Protein AF-A0A9E5KNQ0-F1 (afdb_monomer)

Radius of gyration: 20.24 Å; Cα contacts (8 Å, |Δi|>4): 91; chains: 1; bounding box: 50×31×49 Å

Secondary structure (DSSP, 8-state):
--HHHHHHHTTT---HHHHHHHHHHTT----HHHHHHHHHHTT---SPPPTT-THHHHHHHHHHHHHIIIIITT---SSHHHHHHHHHHIIIIIITTT--BGGGTSB-HHHHHHHHHTTS--

Nearest PDB structures (foldseek):
  6yns-assembly6_J  TM=2.894E-01  e=9.863E-01  Homo sapiens
  1qx7-assembly4_B  TM=2.835E-01  e=6.517E+00  Rattus norvegicus

Structure (mmCIF, N/CA/C/O backbone):
data_AF-A0A9E5KNQ0-F1
#
_entry.id   AF-A0A9E5KNQ0-F1
#
loop_
_atom_site.group_PDB
_atom_site.id
_atom_site.type_symbol
_atom_site.label_atom_id
_atom_site.label_alt_id
_atom_site.label_comp_id
_atom_site.label_asym_id
_atom_site.label_entity_id
_atom_site.label_seq_id
_atom_site.pdbx_PDB_ins_code
_atom_site.Cartn_x
_atom_site.Cartn_y
_atom_site.Cartn_z
_atom_site.occupancy
_atom_site.B_iso_or_equiv
_atom_site.auth_seq_id
_atom_site.auth_comp_id
_atom_site.auth_asym_id
_atom_site.auth_atom_id
_atom_site.pdbx_PDB_model_num
ATOM 1 N N . MET A 1 1 ? -11.886 16.469 20.918 1.00 58.53 1 MET A N 1
ATOM 2 C CA . MET A 1 1 ? -11.911 15.997 19.515 1.00 58.53 1 MET A CA 1
ATOM 3 C C . MET A 1 1 ? -10.488 15.688 18.998 1.00 58.53 1 MET A C 1
ATOM 5 O O . MET A 1 1 ? -10.035 16.289 18.040 1.00 58.53 1 MET A O 1
ATOM 9 N N . LYS A 1 2 ? -9.735 14.776 19.646 1.00 77.88 2 LYS A N 1
ATOM 10 C CA . LYS A 1 2 ? -8.327 14.465 19.274 1.00 77.88 2 LYS A CA 1
ATOM 11 C C . LYS A 1 2 ? -8.163 13.216 18.390 1.00 77.88 2 LYS A C 1
ATOM 13 O O . LYS A 1 2 ? -7.128 13.042 17.764 1.00 77.88 2 LYS A O 1
ATOM 18 N N . ILE A 1 3 ? -9.145 12.308 18.377 1.00 86.19 3 ILE A N 1
ATOM 19 C CA . ILE A 1 3 ? -8.972 10.978 17.766 1.00 86.19 3 ILE A CA 1
ATOM 20 C C . ILE A 1 3 ? -9.170 10.983 16.244 1.00 86.19 3 ILE A C 1
ATOM 22 O O . ILE A 1 3 ? -8.439 10.297 15.540 1.00 86.19 3 ILE A O 1
ATOM 26 N N . GLU A 1 4 ? -10.112 11.774 15.727 1.00 87.69 4 GLU A N 1
ATOM 27 C CA . GLU A 1 4 ? -10.388 11.884 14.287 1.00 87.69 4 GLU A CA 1
ATOM 28 C C . GLU A 1 4 ? -9.284 12.632 13.538 1.00 87.69 4 GLU A C 1
ATOM 30 O O . GLU A 1 4 ? -8.880 12.220 12.449 1.00 87.69 4 GLU A O 1
ATOM 35 N N . THR A 1 5 ? -8.758 13.697 14.143 1.00 89.31 5 THR A N 1
ATOM 36 C CA . THR A 1 5 ? -7.610 14.460 13.640 1.00 89.31 5 THR A CA 1
ATOM 37 C C . THR A 1 5 ? -6.371 13.581 13.562 1.00 89.31 5 THR A C 1
ATOM 39 O O . THR A 1 5 ? -5.842 13.398 12.469 1.00 89.31 5 THR A O 1
ATOM 42 N N . LEU A 1 6 ? -5.995 12.910 14.657 1.00 89.06 6 LEU A N 1
ATOM 43 C CA . LEU A 1 6 ? -4.880 11.952 14.654 1.00 89.06 6 LEU A CA 1
ATOM 44 C C . LEU A 1 6 ? -5.079 10.819 13.640 1.00 89.06 6 LEU A C 1
ATOM 46 O O . LEU A 1 6 ? -4.131 10.373 12.991 1.00 89.06 6 LEU A O 1
ATOM 50 N N . PHE A 1 7 ? -6.312 10.333 13.480 1.00 90.69 7 PHE A N 1
ATOM 51 C CA . PHE A 1 7 ? -6.595 9.295 12.498 1.00 90.69 7 PHE A CA 1
ATOM 52 C C . PHE A 1 7 ? -6.410 9.815 11.067 1.00 90.69 7 PHE A C 1
ATOM 54 O O . PHE A 1 7 ? -5.821 9.121 10.234 1.00 90.69 7 PHE A O 1
ATOM 61 N N . SER A 1 8 ? -6.843 11.042 10.791 1.00 88.75 8 SER A N 1
ATOM 62 C CA . SER A 1 8 ? -6.677 11.697 9.490 1.00 88.75 8 SER A CA 1
ATOM 63 C C . SER A 1 8 ? -5.205 11.984 9.182 1.00 88.75 8 SER A C 1
ATOM 65 O O . SER A 1 8 ? -4.739 11.648 8.095 1.00 88.75 8 SER A O 1
ATOM 6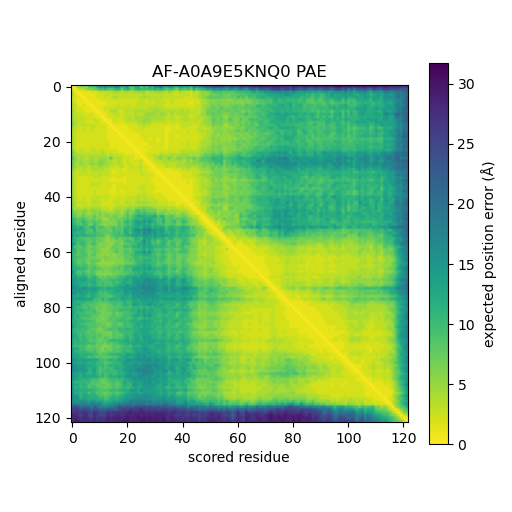7 N N . GLU A 1 9 ? -4.442 12.480 10.158 1.00 89.94 9 GLU A N 1
ATOM 68 C CA . GLU A 1 9 ? -2.985 12.668 10.073 1.00 89.94 9 GLU A CA 1
ATOM 69 C C . GLU A 1 9 ? -2.253 11.345 9.817 1.00 89.94 9 GLU A C 1
ATOM 71 O O . GLU A 1 9 ? -1.323 11.280 9.013 1.00 89.94 9 GLU A O 1
ATOM 76 N N . SER A 1 10 ? -2.735 10.245 10.407 1.00 84.94 10 SER A N 1
ATOM 77 C CA . SER A 1 10 ? -2.230 8.895 10.128 1.00 84.94 10 SER A CA 1
ATOM 78 C C . SER A 1 10 ? -2.598 8.363 8.735 1.00 84.94 10 SER A C 1
ATOM 80 O O . SER A 1 10 ? -2.381 7.182 8.447 1.00 84.94 10 SER A O 1
ATOM 82 N N . ARG A 1 11 ? -3.205 9.188 7.872 1.00 87.25 11 ARG A N 1
ATOM 83 C CA . ARG A 1 11 ? -3.769 8.795 6.571 1.00 87.25 11 ARG A CA 1
ATOM 84 C C . ARG A 1 11 ? -4.768 7.647 6.694 1.00 87.25 11 ARG A C 1
ATOM 86 O O . ARG A 1 11 ? -4.836 6.777 5.833 1.00 87.25 11 ARG A O 1
ATOM 93 N N . ARG A 1 12 ? -5.524 7.626 7.796 1.00 86.88 12 ARG A N 1
ATOM 94 C CA . ARG A 1 12 ? -6.551 6.618 8.094 1.00 86.88 12 ARG A CA 1
ATOM 95 C C . ARG A 1 12 ? -6.005 5.183 8.196 1.00 86.88 12 ARG A C 1
ATOM 97 O O . ARG A 1 12 ? -6.729 4.208 8.000 1.00 86.88 12 ARG A O 1
ATOM 104 N N . THR A 1 13 ? -4.719 5.029 8.516 1.00 84.06 13 THR A N 1
ATOM 105 C CA . THR A 1 13 ? -4.063 3.710 8.583 1.00 84.06 13 THR A CA 1
ATOM 106 C C . THR A 1 13 ? -4.082 3.111 9.986 1.00 84.06 13 THR A C 1
ATOM 108 O O . THR A 1 13 ? -4.111 1.888 10.146 1.00 84.06 13 THR A O 1
ATOM 111 N N . TYR A 1 14 ? -4.028 3.945 11.026 1.00 89.31 14 TYR A N 1
ATOM 112 C CA . TYR A 1 14 ? -3.755 3.471 12.378 1.00 89.31 14 TYR A CA 1
ATOM 113 C C . TYR A 1 14 ? -4.929 2.695 12.979 1.00 89.31 14 TYR A C 1
ATOM 115 O O . TYR A 1 14 ? -6.050 3.180 13.093 1.00 89.31 14 TYR A O 1
ATOM 123 N N . GLY A 1 15 ? -4.638 1.479 13.445 1.00 89.25 15 GLY A N 1
ATOM 124 C CA . GLY A 1 15 ? -5.510 0.743 14.357 1.00 89.25 15 GLY A CA 1
ATOM 125 C C . GLY A 1 15 ? -5.420 1.268 15.794 1.00 89.25 15 GLY A C 1
ATOM 126 O O . GLY A 1 15 ? -4.486 1.985 16.159 1.00 89.25 15 GLY A O 1
ATOM 127 N N . TYR A 1 16 ? -6.346 0.827 16.645 1.00 90.62 16 TYR A N 1
ATOM 128 C CA . TYR A 1 16 ? -6.518 1.321 18.020 1.00 90.62 16 TYR A CA 1
ATOM 129 C C . TYR A 1 16 ? -5.255 1.276 18.901 1.00 90.62 16 TYR A C 1
ATOM 131 O O . TYR A 1 16 ? -5.068 2.149 19.742 1.00 90.62 16 TYR A O 1
ATOM 139 N N . ARG A 1 17 ? -4.339 0.319 18.686 1.00 91.00 17 ARG A N 1
ATOM 140 C CA . ARG A 1 17 ? -3.047 0.261 19.401 1.00 91.00 17 ARG A CA 1
ATOM 141 C C . ARG A 1 17 ? -2.097 1.397 19.008 1.00 91.00 17 ARG A C 1
ATOM 143 O O . ARG A 1 17 ? -1.476 2.001 19.875 1.00 91.00 17 ARG A O 1
ATOM 150 N N . LYS A 1 18 ? -1.983 1.704 17.711 1.00 91.38 18 LYS A N 1
ATOM 151 C CA . LYS A 1 18 ? -1.152 2.823 17.232 1.00 91.38 18 LYS A CA 1
ATOM 152 C C . LYS A 1 18 ? -1.782 4.163 17.601 1.00 91.38 18 LYS A C 1
ATOM 154 O O . LYS A 1 18 ? -1.067 5.053 18.041 1.00 91.38 18 LYS A O 1
ATOM 159 N N . MET A 1 19 ? -3.109 4.259 17.519 1.00 92.69 19 MET A N 1
ATOM 160 C CA . MET A 1 19 ? -3.857 5.428 17.988 1.00 92.69 19 MET A CA 1
ATOM 161 C C . MET A 1 19 ? -3.611 5.708 19.472 1.00 92.69 19 MET A C 1
ATOM 163 O O . MET A 1 19 ? -3.363 6.848 19.838 1.00 92.69 19 MET A O 1
ATOM 167 N N . GLN A 1 20 ? -3.612 4.679 20.324 1.00 94.12 20 GLN A N 1
ATOM 168 C CA . GLN A 1 20 ? -3.322 4.834 21.752 1.00 94.12 20 GLN A CA 1
ATOM 169 C C . GLN A 1 20 ? -1.904 5.365 22.006 1.00 94.12 20 GLN A C 1
AT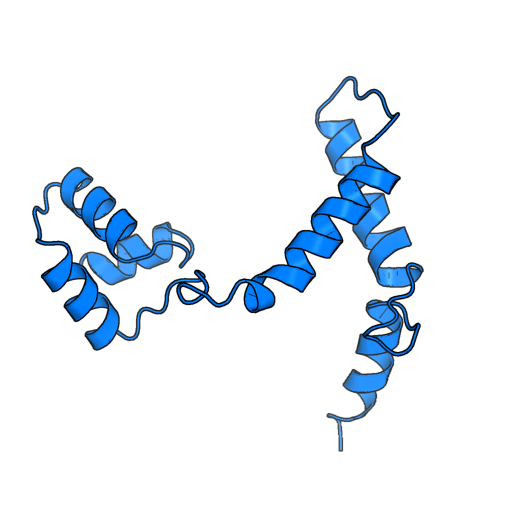OM 171 O O . GLN A 1 20 ? -1.735 6.272 22.814 1.00 94.12 20 GLN A O 1
ATOM 176 N N . ARG A 1 21 ? -0.896 4.865 21.279 1.00 93.62 21 ARG A N 1
ATOM 177 C CA . ARG A 1 21 ? 0.477 5.391 21.367 1.00 93.62 21 ARG A CA 1
ATOM 178 C C . ARG A 1 21 ? 0.581 6.839 20.887 1.00 93.62 21 ARG A C 1
ATOM 180 O O . ARG A 1 21 ? 1.225 7.640 21.551 1.00 93.62 21 ARG A O 1
ATOM 187 N N . ALA A 1 22 ? -0.069 7.178 19.774 1.00 91.62 22 ALA A N 1
ATOM 188 C CA . ALA A 1 22 ? -0.084 8.543 19.247 1.00 91.62 22 ALA A CA 1
ATOM 189 C C . ALA A 1 22 ? -0.779 9.520 20.214 1.00 91.62 22 ALA A C 1
ATOM 191 O O . ALA A 1 22 ? -0.286 10.615 20.465 1.00 91.62 22 ALA A O 1
ATOM 192 N N . LEU A 1 23 ? -1.883 9.089 20.834 1.00 91.62 23 LEU A N 1
ATOM 193 C CA . LEU A 1 23 ? -2.566 9.852 21.877 1.00 91.62 23 LEU A CA 1
ATOM 194 C C . LEU A 1 23 ? -1.660 10.070 23.096 1.00 91.62 23 LEU A C 1
ATOM 196 O O . LEU A 1 23 ? -1.548 11.208 23.549 1.00 91.62 23 LEU A O 1
ATOM 200 N N . ALA A 1 24 ? -0.957 9.034 23.563 1.00 91.94 24 ALA A N 1
ATOM 201 C CA . ALA A 1 24 ? -0.007 9.153 24.669 1.00 91.94 24 ALA A CA 1
ATOM 202 C C . ALA A 1 24 ? 1.136 10.134 24.345 1.00 91.94 24 ALA A C 1
ATOM 204 O O . ALA A 1 24 ? 1.448 10.995 25.159 1.00 91.94 24 ALA A O 1
ATOM 205 N N . GLN A 1 25 ? 1.685 10.089 23.125 1.00 91.12 25 GLN A N 1
ATOM 206 C CA . GLN A 1 25 ? 2.698 11.047 22.655 1.00 91.12 25 GLN A CA 1
ATOM 207 C C . GLN A 1 25 ? 2.180 12.494 22.604 1.00 91.12 25 GLN A C 1
ATOM 209 O O . GLN A 1 25 ? 2.936 13.425 22.849 1.00 91.12 25 GLN A O 1
ATOM 214 N N . SER A 1 26 ? 0.883 12.689 22.348 1.00 87.62 26 SER A N 1
ATOM 215 C CA . SER A 1 26 ? 0.211 13.998 22.407 1.00 87.62 26 SER A CA 1
ATOM 216 C C . SER A 1 26 ? -0.232 14.415 23.826 1.00 87.62 26 SER A C 1
ATOM 218 O O . SER A 1 26 ? -1.090 15.292 23.986 1.00 87.62 26 SER A O 1
ATOM 220 N N . GLY A 1 27 ? 0.281 13.739 24.862 1.00 89.75 27 GLY A N 1
ATOM 221 C CA . GLY A 1 27 ? -0.017 14.010 26.272 1.00 89.75 27 GLY A CA 1
ATOM 222 C C . GLY A 1 27 ? -1.391 13.520 26.735 1.00 89.75 27 GLY A C 1
ATOM 223 O O . GLY A 1 27 ? -1.934 14.028 27.709 1.00 89.75 27 GLY A O 1
ATOM 224 N N . THR A 1 28 ? -2.016 12.588 26.011 1.00 88.69 28 THR A N 1
ATOM 225 C CA . THR A 1 28 ? -3.345 12.050 26.340 1.00 88.69 28 THR A CA 1
ATOM 226 C C . THR A 1 28 ? -3.247 10.561 26.651 1.00 88.69 28 THR A C 1
ATOM 228 O O . THR A 1 28 ? -3.343 9.716 25.759 1.00 88.69 28 THR A O 1
ATOM 231 N N . GLU A 1 29 ? -3.068 10.229 27.927 1.00 91.19 29 GLU A N 1
ATOM 232 C CA . GLU A 1 29 ? -3.032 8.838 28.377 1.00 91.19 29 GLU A CA 1
ATOM 233 C C . GLU A 1 29 ? -4.442 8.250 28.464 1.00 91.19 29 GLU A C 1
ATOM 235 O O . GLU A 1 29 ? -5.279 8.655 29.269 1.00 91.19 29 GLU A O 1
ATOM 240 N N . ILE A 1 30 ? -4.727 7.285 27.590 1.00 91.50 30 ILE A N 1
ATOM 241 C CA . ILE A 1 30 ? -6.016 6.597 27.519 1.00 91.50 30 ILE A CA 1
ATOM 242 C C . ILE A 1 30 ? -5.772 5.099 27.341 1.00 91.50 30 ILE A C 1
ATOM 244 O O . ILE A 1 30 ? -4.879 4.668 26.607 1.00 91.50 30 ILE A O 1
ATOM 248 N N . SER A 1 31 ? -6.602 4.282 27.994 1.00 94.38 31 SER A N 1
ATOM 249 C CA . SER A 1 31 ? -6.537 2.830 27.852 1.00 94.38 31 SER A CA 1
ATOM 250 C C . SER A 1 31 ? -6.858 2.381 26.422 1.00 94.38 31 SER A C 1
ATOM 252 O O . SER A 1 31 ? -7.733 2.921 25.741 1.00 94.38 31 SER A O 1
ATOM 254 N N . VAL A 1 32 ? -6.196 1.314 25.977 1.00 92.50 32 VAL A N 1
ATOM 255 C CA . VAL A 1 32 ? -6.401 0.711 24.648 1.00 92.50 32 VAL A CA 1
ATOM 256 C C . VAL A 1 32 ? -7.879 0.360 24.400 1.00 92.50 32 VAL A C 1
ATOM 258 O O . VAL A 1 32 ? -8.388 0.544 23.291 1.00 92.50 32 VAL A O 1
ATOM 261 N N . TYR A 1 33 ? -8.592 -0.092 25.437 1.00 94.00 33 TYR A N 1
ATOM 262 C CA . TYR A 1 33 ? -10.024 -0.398 25.378 1.00 94.00 33 TYR A CA 1
ATOM 263 C C . TYR A 1 33 ? -10.879 0.838 25.104 1.00 94.00 33 TYR A C 1
ATOM 265 O O . TYR A 1 33 ? -11.787 0.784 24.271 1.00 94.00 33 TYR A O 1
ATOM 273 N N . ARG A 1 34 ? -10.566 1.963 25.757 1.00 93.94 34 ARG A N 1
ATOM 274 C CA . ARG A 1 34 ? -11.285 3.223 25.561 1.00 93.94 34 ARG A CA 1
ATOM 275 C C . ARG A 1 34 ? -11.013 3.807 24.178 1.00 93.94 34 ARG A C 1
ATOM 277 O O . ARG A 1 34 ? -11.965 4.204 23.517 1.00 93.94 34 ARG A O 1
ATOM 284 N N . VAL A 1 35 ? -9.778 3.729 23.675 1.00 93.38 35 VAL A N 1
ATOM 285 C CA . VAL A 1 35 ? -9.461 4.101 22.281 1.00 93.38 35 VAL A CA 1
ATOM 286 C C . VAL A 1 35 ? -10.253 3.249 21.287 1.00 93.38 35 VAL A C 1
ATOM 288 O O . VAL A 1 35 ? -10.872 3.781 20.371 1.00 93.38 35 VAL A O 1
ATOM 291 N N . ARG A 1 36 ? -10.305 1.925 21.485 1.00 92.88 36 ARG A N 1
ATOM 292 C CA . ARG A 1 36 ? -11.081 1.021 20.619 1.00 92.88 36 ARG A CA 1
ATOM 293 C C . ARG A 1 36 ? -12.587 1.307 20.662 1.00 92.88 36 ARG A C 1
ATOM 295 O O . ARG A 1 36 ? -13.265 1.123 19.653 1.00 92.88 36 ARG A O 1
ATOM 302 N N . LYS A 1 37 ? -13.131 1.700 21.817 1.00 93.75 37 LYS A N 1
ATOM 303 C CA . LYS A 1 37 ? -14.534 2.118 21.953 1.00 93.75 37 LYS A CA 1
ATOM 304 C C . LYS A 1 37 ? -14.783 3.423 21.192 1.00 93.75 37 LYS A C 1
ATOM 306 O O . LYS A 1 37 ? -15.638 3.428 20.316 1.00 93.75 37 LYS A O 1
ATOM 311 N N . MET A 1 38 ? -13.951 4.441 21.411 1.00 92.75 38 MET A N 1
ATOM 312 C CA . MET A 1 38 ? -14.048 5.723 20.707 1.00 92.75 38 MET A CA 1
ATOM 313 C C . MET A 1 38 ? -13.946 5.558 19.188 1.00 92.75 38 MET A C 1
ATOM 315 O O . MET A 1 38 ? -14.756 6.119 18.465 1.00 92.75 38 MET A O 1
ATOM 319 N N . MET A 1 39 ? -13.009 4.749 18.682 1.00 92.25 39 MET A N 1
ATOM 320 C CA . MET A 1 39 ? -12.921 4.490 17.239 1.00 92.25 39 MET A CA 1
ATOM 321 C C . MET A 1 39 ? -14.213 3.885 16.680 1.00 92.25 39 MET A C 1
ATOM 323 O O . MET A 1 39 ? -14.653 4.295 15.615 1.00 92.25 39 MET A O 1
ATOM 327 N N . ARG A 1 40 ? -14.847 2.949 17.400 1.00 91.12 40 ARG A N 1
ATOM 328 C CA . ARG A 1 40 ? -16.128 2.363 16.974 1.00 91.12 40 ARG A CA 1
ATOM 329 C C . ARG A 1 40 ? -17.263 3.384 16.988 1.00 91.12 40 ARG A C 1
ATOM 331 O O . ARG A 1 40 ? -18.015 3.443 16.027 1.00 91.12 40 ARG A O 1
ATOM 338 N N . GLU A 1 41 ? -17.360 4.184 18.046 1.00 93.19 41 GLU A N 1
ATOM 339 C CA . GLU A 1 41 ? -18.399 5.214 18.197 1.00 93.19 41 GLU A CA 1
ATOM 340 C C . GLU A 1 41 ? -18.285 6.323 17.143 1.00 93.19 41 GLU A C 1
ATOM 342 O O . GLU A 1 41 ? -19.300 6.832 16.690 1.00 93.19 41 GLU A O 1
ATOM 347 N N . ASN A 1 42 ? -17.064 6.653 16.710 1.00 90.69 42 ASN A N 1
ATOM 348 C CA . ASN A 1 42 ? -16.804 7.674 15.687 1.00 90.69 42 ASN A CA 1
ATOM 349 C C . ASN A 1 42 ? -16.720 7.080 14.261 1.00 90.69 42 ASN A C 1
ATOM 351 O O . ASN A 1 42 ? -16.250 7.743 13.343 1.00 90.69 42 ASN A O 1
ATOM 355 N N . GLY A 1 43 ? -17.093 5.808 14.056 1.00 89.81 43 GLY A N 1
ATOM 356 C CA . GLY A 1 43 ? -17.047 5.171 12.729 1.00 89.81 43 GLY A CA 1
ATOM 357 C C . GLY A 1 43 ? -15.641 5.056 12.117 1.00 89.81 43 GLY A C 1
ATOM 358 O O . GLY A 1 43 ? -15.487 4.923 10.903 1.00 89.81 43 GLY A O 1
ATOM 359 N N . ILE A 1 44 ? -14.593 5.108 12.940 1.00 90.69 44 ILE A N 1
ATOM 360 C CA . ILE A 1 44 ? -13.198 5.031 12.509 1.00 90.69 44 ILE A CA 1
ATOM 361 C C . ILE A 1 44 ? -12.826 3.569 12.244 1.00 90.69 44 ILE A C 1
ATOM 363 O O . ILE A 1 44 ? -12.634 2.771 13.167 1.00 90.69 44 ILE A O 1
ATOM 367 N N . ILE A 1 45 ? -12.664 3.234 10.965 1.00 84.19 45 ILE A N 1
ATOM 368 C CA . ILE A 1 45 ? -12.271 1.902 10.496 1.00 84.19 45 ILE A CA 1
ATOM 369 C C . ILE A 1 45 ? -10.815 1.947 10.033 1.00 84.19 45 ILE A C 1
ATOM 371 O O . ILE A 1 45 ? -10.478 2.659 9.091 1.00 84.19 45 ILE A O 1
ATOM 375 N N . SER A 1 46 ? -9.943 1.179 10.687 1.00 81.69 46 SER A N 1
ATOM 376 C CA . SER A 1 46 ? -8.542 1.059 10.271 1.00 81.69 46 SER A CA 1
ATOM 377 C C . SER A 1 46 ? -8.395 0.204 9.016 1.00 81.69 46 SER A C 1
ATOM 379 O O . SER A 1 46 ? -9.050 -0.828 8.915 1.00 81.69 46 SER A O 1
ATOM 381 N N . SER A 1 47 ? -7.429 0.539 8.158 1.00 77.44 47 SER A N 1
ATOM 382 C CA . SER A 1 47 ? -7.064 -0.215 6.942 1.00 77.44 47 SER A CA 1
ATOM 383 C C . SER A 1 47 ? -6.473 -1.624 7.179 1.00 77.44 47 SER A C 1
ATOM 385 O O . SER A 1 47 ? -5.923 -2.224 6.260 1.00 77.44 47 SER A O 1
ATOM 387 N N . MET A 1 48 ? -6.519 -2.144 8.405 1.00 74.62 48 MET A N 1
ATOM 388 C CA . MET A 1 48 ? -5.944 -3.442 8.756 1.00 74.62 48 MET A CA 1
ATOM 389 C C . MET A 1 48 ? -7.001 -4.537 8.630 1.00 74.62 48 MET A C 1
ATOM 391 O O . MET A 1 48 ? -8.104 -4.388 9.158 1.00 74.62 48 MET A O 1
ATOM 395 N N . SER A 1 49 ? -6.627 -5.652 8.007 1.00 73.06 49 SER A N 1
ATOM 396 C CA . SER A 1 49 ? -7.444 -6.863 7.939 1.00 73.06 49 SER A CA 1
ATOM 397 C C . SER A 1 49 ? -7.770 -7.401 9.330 1.00 73.06 49 SER A C 1
ATOM 399 O O . SER A 1 49 ? -7.034 -7.190 10.306 1.00 73.06 49 SER A O 1
ATOM 401 N N . ARG A 1 50 ? -8.887 -8.124 9.434 1.00 73.50 50 ARG A N 1
ATOM 402 C CA . ARG A 1 50 ? -9.240 -8.812 10.680 1.00 73.50 50 ARG A CA 1
ATOM 403 C C . ARG A 1 50 ? -8.179 -9.879 10.995 1.00 73.50 50 ARG A C 1
ATOM 405 O O . ARG A 1 50 ? -7.658 -10.508 10.073 1.00 73.50 50 ARG A O 1
ATOM 412 N N . PRO A 1 51 ? -7.848 -10.117 12.278 1.00 73.50 51 PRO A N 1
ATOM 413 C CA . PRO A 1 51 ? -6.996 -11.244 12.648 1.00 73.50 51 PRO A CA 1
ATOM 414 C C . PRO A 1 51 ? -7.538 -12.547 12.044 1.00 73.50 51 PRO A C 1
ATOM 416 O O . PRO A 1 51 ? -8.732 -12.815 12.155 1.00 73.50 51 PRO A O 1
ATOM 419 N N . GLY A 1 52 ? -6.675 -13.324 11.386 1.00 75.00 52 GLY A N 1
ATOM 420 C CA . GLY A 1 52 ? -7.067 -14.562 10.699 1.00 75.00 52 GLY A CA 1
ATOM 421 C C . GLY A 1 52 ? -7.635 -14.384 9.284 1.00 75.00 52 GLY A C 1
ATOM 422 O O . GLY A 1 52 ? -8.029 -15.373 8.682 1.00 75.00 52 GLY A O 1
ATOM 423 N N . CYS A 1 53 ? -7.656 -13.164 8.731 1.00 78.56 53 CYS A N 1
ATOM 424 C CA . CYS A 1 53 ? -8.085 -12.886 7.351 1.00 78.56 53 CYS A CA 1
ATOM 425 C C . CYS A 1 53 ? -6.906 -12.394 6.481 1.00 78.56 53 CYS A C 1
ATOM 427 O O . CYS A 1 53 ? -6.871 -11.220 6.112 1.00 78.56 53 CYS A O 1
ATOM 429 N N . PRO A 1 54 ? -5.913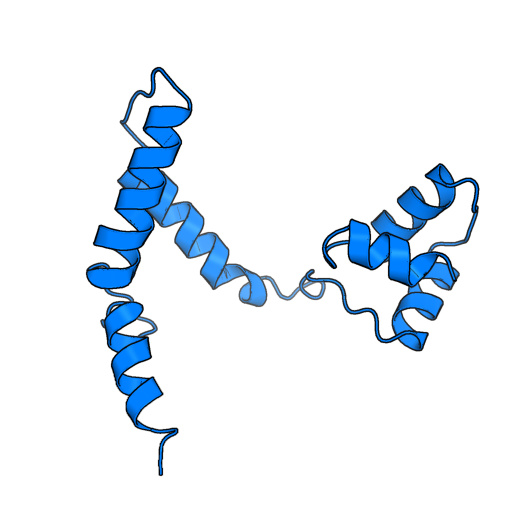 -13.248 6.150 1.00 75.44 54 PRO A N 1
ATOM 430 C CA . PRO A 1 54 ? -4.782 -12.848 5.299 1.00 75.44 54 PRO A CA 1
ATOM 431 C C . PRO A 1 54 ? -5.203 -12.567 3.845 1.00 75.44 54 PRO A C 1
ATOM 433 O O . PRO A 1 54 ? -4.517 -11.844 3.122 1.00 75.44 54 PRO A O 1
ATOM 436 N N . TYR A 1 55 ? -6.351 -13.108 3.429 1.00 77.44 55 TYR A N 1
ATOM 437 C CA . TYR A 1 55 ? -6.864 -13.024 2.062 1.00 77.44 55 TYR A CA 1
ATOM 438 C C . TYR A 1 55 ? -7.134 -11.589 1.594 1.00 77.44 55 TYR A C 1
ATOM 440 O O . TYR A 1 55 ? -6.913 -11.277 0.425 1.00 77.44 55 TYR A O 1
ATOM 448 N N . ASP A 1 56 ? -7.506 -10.696 2.516 1.00 79.94 56 ASP A N 1
ATOM 449 C CA . ASP A 1 56 ? -7.758 -9.278 2.230 1.00 79.94 56 ASP A CA 1
ATOM 450 C C . ASP A 1 56 ? -6.518 -8.573 1.642 1.00 79.94 56 ASP A C 1
ATOM 452 O O . ASP A 1 56 ? -6.644 -7.670 0.817 1.00 79.94 56 ASP A O 1
ATOM 456 N N . ASN A 1 57 ? -5.310 -8.994 2.040 1.00 81.31 57 ASN A N 1
ATOM 457 C CA . ASN A 1 57 ? -4.047 -8.416 1.571 1.00 81.31 57 ASN A CA 1
ATOM 458 C C . ASN A 1 57 ? -3.394 -9.228 0.437 1.00 81.31 57 ASN A C 1
ATOM 460 O O . ASN A 1 57 ? -2.422 -8.776 -0.168 1.00 81.31 57 ASN A O 1
ATOM 464 N N . THR A 1 58 ? -3.921 -10.412 0.106 1.00 84.12 58 THR A N 1
ATOM 465 C CA . THR A 1 58 ? -3.280 -11.353 -0.832 1.00 84.12 58 THR A CA 1
ATOM 466 C C . THR A 1 58 ? -3.057 -10.757 -2.224 1.00 84.12 58 THR A C 1
ATOM 468 O O . THR A 1 58 ? -2.026 -11.018 -2.847 1.00 84.12 58 THR A O 1
ATOM 471 N N . CYS A 1 59 ? -3.971 -9.914 -2.716 1.00 82.31 59 CYS A N 1
ATOM 472 C CA . CYS A 1 59 ? -3.800 -9.243 -4.011 1.00 82.31 59 CYS A CA 1
ATOM 473 C C . CYS A 1 59 ? -2.599 -8.284 -4.007 1.00 82.31 59 CYS A C 1
ATOM 475 O O . CYS A 1 59 ? -1.798 -8.283 -4.944 1.00 82.31 59 CYS A O 1
ATOM 477 N N . ALA A 1 60 ? -2.454 -7.491 -2.942 1.00 85.38 60 ALA A N 1
ATOM 478 C CA . ALA A 1 60 ? -1.338 -6.565 -2.790 1.00 85.38 60 ALA A CA 1
ATOM 479 C C . ALA A 1 60 ? -0.016 -7.319 -2.587 1.00 85.38 60 ALA A C 1
ATOM 481 O O . ALA A 1 60 ? 0.988 -6.981 -3.209 1.00 85.38 60 ALA A O 1
ATOM 482 N N . GLU A 1 61 ? -0.012 -8.379 -1.776 1.00 87.81 61 GLU A N 1
ATOM 483 C CA . GLU A 1 61 ? 1.168 -9.226 -1.568 1.00 87.81 61 GLU A CA 1
ATOM 484 C C . GLU A 1 61 ? 1.642 -9.871 -2.868 1.00 87.81 61 GLU A C 1
ATOM 486 O O . GLU A 1 61 ? 2.828 -9.788 -3.193 1.00 87.81 61 GLU A O 1
ATOM 491 N N . SER A 1 62 ? 0.716 -10.431 -3.650 1.00 88.19 62 SER A N 1
ATOM 492 C CA . SER A 1 62 ? 1.022 -11.015 -4.959 1.00 88.19 62 SER A CA 1
ATOM 493 C C . SER A 1 62 ? 1.659 -9.980 -5.887 1.00 88.19 62 SER A C 1
ATOM 495 O O . SER A 1 62 ? 2.706 -10.244 -6.474 1.00 88.19 62 SER A O 1
ATOM 497 N N . PHE A 1 63 ? 1.099 -8.767 -5.947 1.00 89.00 63 PHE A N 1
ATOM 498 C CA . PHE A 1 63 ? 1.688 -7.660 -6.703 1.00 89.00 63 PHE A CA 1
ATOM 499 C C . PHE A 1 63 ? 3.118 -7.333 -6.247 1.00 89.00 63 PHE A C 1
ATOM 501 O O . PHE A 1 63 ? 4.021 -7.220 -7.080 1.00 89.00 63 PHE A O 1
ATOM 508 N N . PHE A 1 64 ? 3.352 -7.212 -4.936 1.00 90.62 64 PHE A N 1
ATOM 509 C CA . PHE A 1 64 ? 4.675 -6.886 -4.403 1.00 90.62 64 PHE A CA 1
ATOM 510 C C . PHE A 1 64 ? 5.710 -7.984 -4.653 1.00 90.62 64 PHE A C 1
ATOM 512 O O . PHE A 1 64 ? 6.887 -7.678 -4.851 1.00 90.62 64 PHE A O 1
ATOM 519 N N . VAL A 1 65 ? 5.300 -9.251 -4.658 1.00 91.12 65 VAL A N 1
ATOM 520 C CA . VAL A 1 65 ? 6.172 -10.364 -5.048 1.00 91.12 65 VAL A CA 1
ATOM 521 C C . VAL A 1 65 ? 6.533 -10.255 -6.529 1.00 91.12 65 VAL A C 1
ATOM 523 O O . VAL A 1 65 ? 7.717 -10.308 -6.866 1.00 91.12 65 VAL A O 1
ATOM 526 N N . THR A 1 66 ? 5.548 -10.032 -7.402 1.00 90.62 66 THR A N 1
ATOM 527 C CA . THR A 1 66 ? 5.762 -9.918 -8.850 1.00 90.62 66 THR A CA 1
ATOM 528 C C . THR A 1 66 ? 6.679 -8.747 -9.199 1.00 90.62 66 THR A C 1
ATOM 530 O O . THR A 1 66 ? 7.690 -8.952 -9.865 1.00 90.62 66 THR A O 1
ATOM 533 N N . ILE A 1 67 ? 6.416 -7.536 -8.694 1.00 91.69 67 ILE A N 1
ATOM 534 C CA . ILE A 1 67 ? 7.258 -6.366 -9.005 1.00 91.69 67 ILE A CA 1
ATOM 535 C C . ILE A 1 67 ? 8.692 -6.542 -8.498 1.00 91.69 67 ILE A C 1
ATOM 537 O O . ILE A 1 67 ? 9.645 -6.189 -9.191 1.00 91.69 67 ILE A O 1
ATOM 541 N N . LYS A 1 68 ? 8.880 -7.142 -7.315 1.00 91.00 68 LYS A N 1
ATOM 542 C CA . LYS A 1 68 ? 10.224 -7.432 -6.807 1.00 91.00 68 LYS A CA 1
ATOM 543 C C . LYS A 1 68 ? 10.941 -8.431 -7.701 1.00 91.00 68 LYS A C 1
ATOM 545 O O . LYS A 1 68 ? 12.112 -8.226 -7.989 1.00 91.00 68 LYS A O 1
ATOM 550 N N . LYS A 1 69 ? 10.257 -9.482 -8.150 1.00 91.81 69 LYS A N 1
ATOM 551 C CA . LYS A 1 69 ? 10.835 -10.526 -9.000 1.00 91.81 69 LYS A CA 1
ATOM 552 C C . LYS A 1 69 ? 11.173 -10.028 -10.407 1.00 91.81 69 LYS A C 1
ATOM 554 O O . LYS A 1 69 ? 12.218 -10.392 -10.931 1.00 91.81 69 LYS A O 1
ATOM 559 N N . GLU A 1 70 ? 10.296 -9.237 -11.014 1.00 88.62 70 GLU A N 1
ATOM 560 C CA . GLU A 1 70 ? 10.393 -8.878 -12.435 1.00 88.62 70 GLU A CA 1
ATOM 561 C C . GLU A 1 70 ? 11.089 -7.536 -12.677 1.00 88.62 70 GLU A C 1
ATOM 563 O O . GLU A 1 70 ? 11.806 -7.389 -13.665 1.00 88.62 70 GLU A O 1
ATOM 568 N N . CYS A 1 71 ? 10.908 -6.560 -11.782 1.00 86.44 71 CYS A N 1
ATOM 569 C CA . CYS A 1 71 ? 11.490 -5.227 -11.933 1.00 86.44 71 CYS A CA 1
ATOM 570 C C . CYS A 1 71 ? 12.788 -5.060 -11.137 1.00 86.44 71 CYS A C 1
ATOM 572 O O . CYS A 1 71 ? 13.721 -4.440 -11.630 1.00 86.44 71 CYS A O 1
ATOM 574 N N . ILE A 1 72 ? 12.856 -5.583 -9.908 1.00 88.00 72 ILE A N 1
ATOM 575 C CA . ILE A 1 72 ? 13.948 -5.256 -8.972 1.00 88.00 72 ILE A CA 1
ATOM 576 C C . ILE A 1 72 ? 15.031 -6.340 -8.959 1.00 88.00 72 ILE A C 1
ATOM 578 O O . ILE A 1 72 ? 16.226 -6.043 -8.950 1.00 88.00 72 ILE A O 1
ATOM 582 N N . TYR A 1 73 ? 14.635 -7.611 -8.938 1.00 88.12 73 TYR A N 1
ATOM 583 C CA . TYR A 1 73 ? 15.563 -8.726 -8.820 1.00 88.12 73 TYR A CA 1
ATOM 584 C C . TYR A 1 73 ? 16.487 -8.780 -10.044 1.00 88.12 73 TYR A C 1
ATOM 586 O O . TYR A 1 73 ? 16.039 -8.673 -11.182 1.00 88.12 73 TYR A O 1
ATOM 594 N N . ARG A 1 74 ? 17.794 -8.952 -9.799 1.00 84.12 74 ARG A N 1
ATOM 595 C CA . ARG A 1 74 ? 18.880 -8.942 -10.805 1.00 84.12 74 ARG A CA 1
ATOM 596 C C . ARG A 1 74 ? 19.160 -7.596 -11.488 1.00 84.12 74 ARG A C 1
ATOM 598 O O . ARG A 1 74 ? 20.015 -7.560 -12.370 1.00 84.12 74 ARG A O 1
ATOM 605 N N . ARG A 1 75 ? 18.541 -6.493 -11.056 1.00 87.06 75 ARG A N 1
ATOM 606 C CA . ARG A 1 75 ? 18.975 -5.138 -11.434 1.00 87.06 75 ARG A CA 1
ATOM 607 C C . ARG A 1 75 ? 19.849 -4.530 -10.343 1.00 87.06 75 ARG A C 1
ATOM 609 O O . ARG A 1 75 ? 19.634 -4.761 -9.155 1.00 87.06 75 ARG A O 1
ATOM 616 N N . ARG A 1 76 ? 20.856 -3.759 -10.753 1.00 90.56 76 ARG A N 1
ATOM 617 C CA . ARG A 1 76 ? 21.636 -2.901 -9.856 1.00 90.56 76 ARG A CA 1
ATOM 618 C C . ARG A 1 76 ? 21.195 -1.467 -10.089 1.00 90.56 76 ARG A C 1
ATOM 620 O O . ARG A 1 76 ? 21.209 -1.012 -11.226 1.00 90.56 76 ARG A O 1
ATOM 627 N N . TYR A 1 77 ? 20.814 -0.803 -9.010 1.00 92.44 77 TYR A N 1
ATOM 628 C CA . TYR A 1 77 ? 20.429 0.600 -9.007 1.00 92.44 77 TYR A CA 1
ATOM 629 C C . TYR A 1 77 ? 21.532 1.408 -8.345 1.00 92.44 77 TYR A C 1
ATOM 631 O O . TYR A 1 77 ? 22.034 1.008 -7.292 1.00 92.44 77 TYR A O 1
ATOM 639 N N . VAL A 1 78 ? 21.905 2.522 -8.963 1.00 93.25 78 VAL A N 1
ATOM 640 C CA . VAL A 1 78 ? 22.893 3.453 -8.414 1.00 93.25 78 VAL A CA 1
ATOM 641 C C . VAL A 1 78 ? 22.181 4.552 -7.632 1.00 93.25 78 VAL A C 1
ATOM 643 O O . VAL A 1 78 ? 22.659 4.963 -6.576 1.00 93.25 78 VAL A O 1
ATOM 646 N N . THR A 1 79 ? 21.011 4.991 -8.108 1.00 95.94 79 THR A N 1
ATOM 647 C CA . THR A 1 79 ? 20.257 6.094 -7.500 1.00 95.94 79 THR A CA 1
ATOM 648 C C . THR A 1 79 ? 18.798 5.743 -7.222 1.00 95.94 79 THR A C 1
ATOM 650 O O . THR A 1 79 ? 18.216 4.814 -7.788 1.00 95.94 79 THR A O 1
ATOM 653 N N . MET A 1 80 ? 18.173 6.516 -6.331 1.00 93.31 80 MET A N 1
ATOM 654 C CA . MET A 1 80 ? 16.749 6.362 -6.031 1.00 93.31 80 MET A CA 1
ATOM 655 C C . MET A 1 80 ? 15.872 6.844 -7.198 1.00 93.31 80 MET A C 1
ATOM 657 O O . MET A 1 80 ? 14.759 6.350 -7.383 1.00 93.31 80 MET A O 1
ATOM 661 N 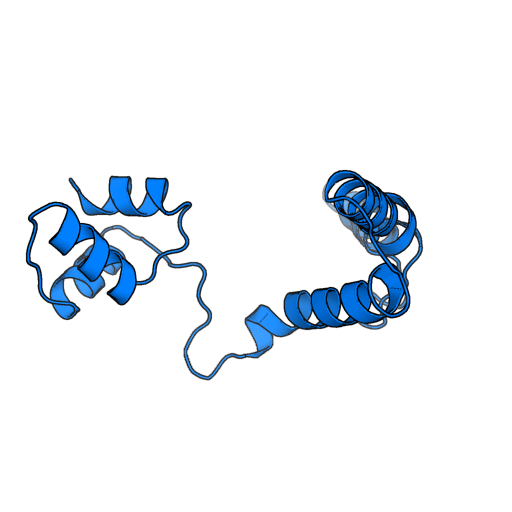N . GLU A 1 81 ? 16.346 7.799 -8.001 1.00 95.50 81 GLU A N 1
ATOM 662 C CA . GLU A 1 81 ? 15.653 8.267 -9.203 1.00 95.50 81 GLU A CA 1
ATOM 663 C C . GLU A 1 81 ? 15.493 7.148 -10.239 1.00 95.50 81 GLU A C 1
ATOM 665 O O . GLU A 1 81 ? 14.419 7.020 -10.833 1.00 95.50 81 GLU A O 1
ATOM 670 N N . GLU A 1 82 ? 16.518 6.310 -10.423 1.00 93.38 82 GLU A N 1
ATOM 671 C CA . GLU A 1 82 ? 16.459 5.145 -11.316 1.00 93.38 82 GLU A CA 1
ATOM 672 C C . GLU A 1 82 ? 15.389 4.152 -10.862 1.00 93.38 82 GLU A C 1
ATOM 674 O O . GLU A 1 82 ? 14.542 3.752 -11.661 1.00 93.38 82 GLU A O 1
ATOM 679 N N . VAL A 1 83 ? 15.363 3.825 -9.564 1.00 92.12 83 VAL A N 1
ATOM 680 C CA . VAL A 1 83 ? 14.342 2.942 -8.979 1.00 92.12 83 VAL A CA 1
ATOM 681 C C . VAL A 1 83 ? 12.945 3.505 -9.225 1.00 92.12 83 VAL A C 1
ATOM 683 O O . VAL A 1 83 ? 12.061 2.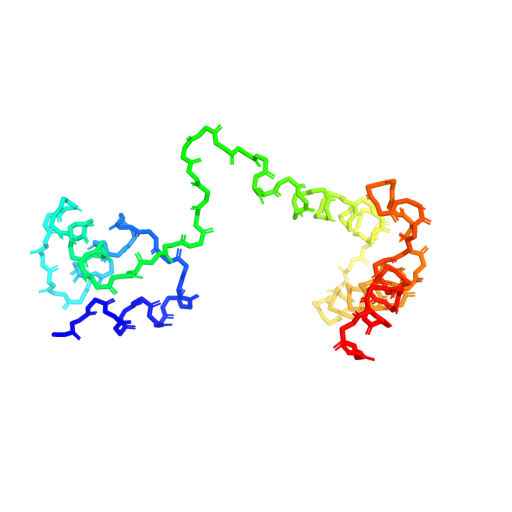788 -9.689 1.00 92.12 83 VAL A O 1
ATOM 686 N N . ARG A 1 84 ? 12.732 4.799 -8.950 1.00 93.25 84 ARG A N 1
ATOM 687 C CA . ARG A 1 84 ? 11.427 5.448 -9.147 1.00 93.25 84 ARG A CA 1
ATOM 688 C C . ARG A 1 84 ? 10.977 5.394 -10.603 1.00 93.25 84 ARG A C 1
ATOM 690 O O . ARG A 1 84 ? 9.814 5.082 -10.859 1.00 93.25 84 ARG A O 1
ATOM 697 N N . ARG A 1 85 ? 11.879 5.674 -11.547 1.00 93.31 85 ARG A N 1
ATOM 698 C CA . ARG A 1 85 ? 11.589 5.639 -12.988 1.00 93.31 85 ARG A CA 1
ATOM 699 C C . ARG A 1 85 ? 11.220 4.234 -13.454 1.00 93.31 85 ARG A C 1
ATOM 701 O O . ARG A 1 85 ? 10.221 4.074 -14.159 1.00 93.31 85 ARG A O 1
ATOM 708 N N . ASP A 1 86 ? 12.000 3.236 -13.056 1.00 92.25 86 ASP A N 1
ATOM 709 C CA . ASP A 1 86 ? 11.766 1.840 -13.419 1.00 92.25 86 ASP A CA 1
ATOM 710 C C . ASP A 1 86 ? 10.457 1.324 -12.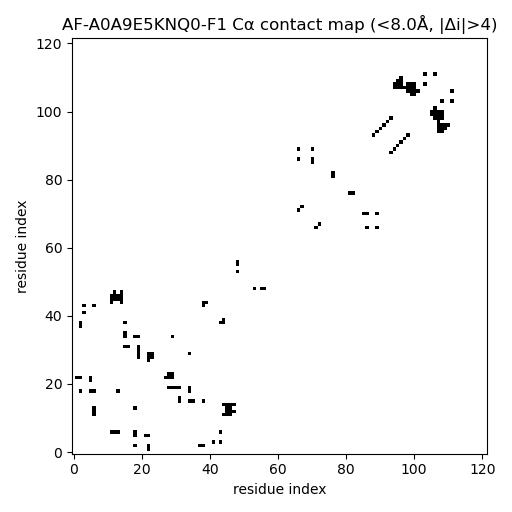826 1.00 92.25 86 ASP A C 1
ATOM 712 O O . ASP A 1 86 ? 9.642 0.758 -13.549 1.00 92.25 86 ASP A O 1
ATOM 716 N N . MET A 1 87 ? 10.210 1.583 -11.538 1.00 92.12 87 MET A N 1
ATOM 717 C CA . MET A 1 87 ? 8.963 1.193 -10.878 1.00 92.12 87 MET A CA 1
ATOM 718 C C . MET A 1 87 ? 7.749 1.838 -11.545 1.00 92.12 87 MET A C 1
ATOM 720 O O . MET A 1 87 ? 6.763 1.149 -11.803 1.00 92.12 87 MET A O 1
ATOM 724 N N . PHE A 1 88 ? 7.815 3.136 -11.855 1.00 93.44 88 PHE A N 1
ATOM 725 C CA . PHE A 1 88 ? 6.733 3.828 -12.553 1.00 93.44 88 PHE A CA 1
ATOM 726 C C . PHE A 1 88 ? 6.482 3.219 -13.935 1.00 93.44 88 PHE A C 1
ATOM 728 O O . PHE A 1 88 ? 5.351 2.867 -14.266 1.00 93.44 88 PHE A O 1
ATOM 735 N N . SER A 1 89 ? 7.545 3.026 -14.718 1.00 92.69 89 SER A N 1
ATOM 736 C CA . SER A 1 89 ? 7.459 2.436 -16.057 1.00 92.69 89 SER A CA 1
ATOM 737 C C . SER A 1 89 ? 6.891 1.019 -16.007 1.00 92.69 89 SER A C 1
ATOM 739 O O . SER A 1 89 ? 6.027 0.666 -16.809 1.00 92.69 89 SER A O 1
ATOM 741 N N . TYR A 1 90 ? 7.327 0.217 -15.036 1.00 93.25 90 TYR A N 1
ATOM 742 C CA . TYR A 1 90 ? 6.821 -1.129 -14.822 1.00 93.25 90 TYR A CA 1
ATOM 743 C C . TYR A 1 90 ? 5.327 -1.115 -14.494 1.00 93.25 90 TYR A C 1
ATOM 745 O O . TYR A 1 90 ? 4.561 -1.823 -15.141 1.00 93.25 90 TYR A O 1
ATOM 753 N N . VAL A 1 91 ? 4.886 -0.294 -13.537 1.00 93.25 91 VAL A N 1
ATOM 754 C CA . VAL A 1 91 ? 3.474 -0.243 -13.129 1.00 93.25 91 VAL A CA 1
ATOM 755 C C . VAL A 1 91 ? 2.582 0.253 -14.270 1.00 93.25 91 VAL A C 1
ATOM 757 O O . VAL A 1 91 ? 1.601 -0.409 -14.612 1.00 93.25 91 VAL A O 1
ATOM 760 N N . GLU A 1 92 ? 2.933 1.374 -14.901 1.00 91.62 92 GLU A N 1
ATOM 761 C CA . GLU A 1 92 ? 2.070 2.041 -15.881 1.00 91.62 92 GLU A CA 1
ATOM 762 C C . GLU A 1 92 ? 2.099 1.402 -17.270 1.00 91.62 92 GLU A C 1
ATOM 764 O O . GLU A 1 92 ? 1.059 1.268 -17.922 1.00 91.62 92 GLU A O 1
ATOM 769 N N . LEU A 1 93 ? 3.278 1.006 -17.755 1.00 90.19 93 LEU A N 1
ATOM 770 C CA . LEU A 1 93 ? 3.444 0.550 -19.138 1.00 90.19 93 LEU A CA 1
ATOM 771 C C . LEU A 1 93 ? 3.369 -0.968 -19.27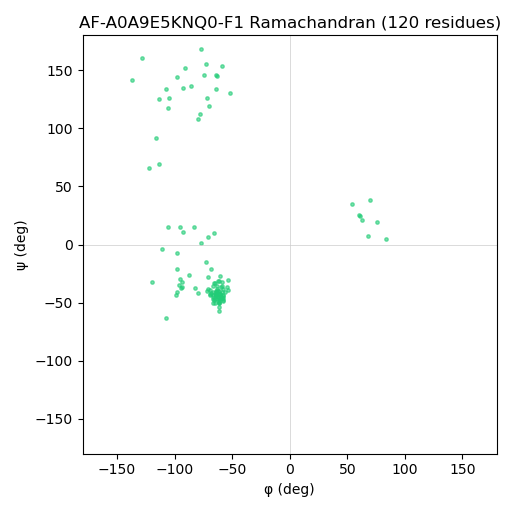5 1.00 90.19 93 LEU A C 1
ATOM 773 O O . LEU A 1 93 ? 2.958 -1.460 -20.330 1.00 90.19 93 LEU A O 1
ATOM 777 N N . PHE A 1 94 ? 3.760 -1.708 -18.236 1.00 90.94 94 PHE A N 1
ATOM 778 C CA . PHE A 1 94 ? 3.794 -3.166 -18.269 1.00 90.94 94 PHE A CA 1
ATOM 779 C C . PHE A 1 94 ? 2.674 -3.788 -17.434 1.00 90.94 94 PHE A C 1
ATOM 781 O O . PHE A 1 94 ? 1.786 -4.417 -18.005 1.00 90.94 94 PHE A O 1
ATOM 788 N N . TYR A 1 95 ? 2.652 -3.577 -16.120 1.00 91.12 95 TYR A N 1
ATOM 789 C CA . TYR A 1 95 ? 1.712 -4.239 -15.219 1.00 91.12 95 TYR A CA 1
ATOM 790 C C . TYR A 1 95 ? 0.257 -3.891 -15.552 1.00 91.12 95 TYR A C 1
ATOM 792 O O . TYR A 1 95 ? -0.532 -4.766 -15.891 1.00 91.12 95 TYR A O 1
ATOM 800 N N . ASN A 1 96 ? -0.096 -2.603 -15.557 1.00 91.00 96 ASN A N 1
ATOM 801 C CA . ASN A 1 96 ? -1.475 -2.185 -15.801 1.00 91.00 96 ASN A CA 1
ATOM 802 C C . ASN A 1 96 ? -1.948 -2.495 -17.230 1.00 91.00 96 ASN A C 1
ATOM 804 O O . ASN A 1 96 ? -3.113 -2.837 -17.426 1.00 91.00 96 ASN A O 1
ATOM 808 N N . ARG A 1 97 ? -1.070 -2.380 -18.234 1.00 89.50 97 ARG A N 1
ATOM 809 C CA . ARG A 1 97 ? -1.457 -2.472 -19.654 1.00 89.50 97 ARG A CA 1
ATOM 810 C C . ARG A 1 97 ? -1.306 -3.865 -20.258 1.00 89.50 97 ARG A C 1
ATOM 812 O O . ARG A 1 97 ? -2.141 -4.239 -21.079 1.00 89.50 97 ARG A O 1
ATOM 819 N N . LYS A 1 98 ? -0.267 -4.615 -19.881 1.00 89.19 98 LYS A N 1
ATOM 820 C CA . LYS A 1 98 ? 0.167 -5.848 -20.564 1.00 89.19 98 LYS A CA 1
ATOM 821 C C . LYS A 1 98 ? 0.142 -7.097 -19.682 1.00 89.19 98 LYS A C 1
ATOM 823 O O . LYS A 1 98 ? -0.092 -8.178 -20.209 1.00 89.19 98 LYS A O 1
ATOM 828 N N . HIS A 1 99 ? 0.386 -6.978 -18.378 1.00 88.19 99 HIS A N 1
ATOM 829 C CA . HIS A 1 99 ? 0.474 -8.140 -17.493 1.00 88.19 99 HIS A CA 1
ATOM 830 C C . HIS A 1 99 ? -0.905 -8.789 -17.305 1.00 88.19 99 HIS A C 1
ATOM 832 O O . HIS A 1 99 ? -1.845 -8.151 -16.836 1.00 88.19 99 HIS A O 1
ATOM 838 N N . MET A 1 100 ? -1.034 -10.057 -17.696 1.00 90.25 100 MET A N 1
ATOM 839 C CA . MET A 1 100 ? -2.294 -10.800 -17.628 1.00 90.25 100 MET A CA 1
ATOM 840 C C . MET A 1 100 ? -2.477 -11.433 -16.248 1.00 90.25 100 MET A C 1
ATOM 842 O O . MET A 1 100 ? -1.557 -12.045 -15.711 1.00 90.25 100 MET A O 1
ATOM 846 N N . HIS A 1 101 ? -3.685 -11.3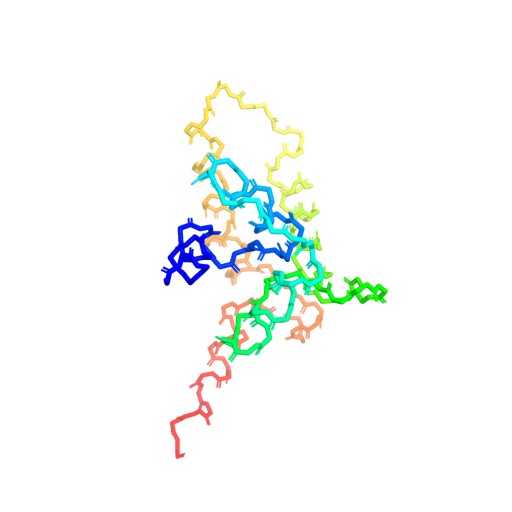36 -15.693 1.00 86.19 101 HIS A N 1
ATOM 847 C CA . HIS A 1 101 ? -4.025 -11.962 -14.415 1.00 86.19 101 HIS A CA 1
ATOM 848 C C . HIS A 1 101 ? -5.064 -13.061 -14.612 1.00 86.19 101 HIS A C 1
ATOM 850 O O . HIS A 1 101 ? -6.151 -12.798 -15.124 1.00 86.19 101 HIS A O 1
ATOM 856 N N . SER A 1 102 ? -4.772 -14.276 -14.142 1.00 86.88 102 SER A N 1
ATOM 857 C CA . SER A 1 102 ? -5.717 -15.405 -14.175 1.00 86.88 102 SER A CA 1
ATOM 858 C C . SER A 1 102 ? -7.039 -15.067 -13.476 1.00 86.88 102 SER A C 1
ATOM 860 O O . SER A 1 102 ? -8.107 -15.341 -14.013 1.00 86.88 102 SER A O 1
ATOM 862 N N . VAL A 1 103 ? -6.970 -14.365 -12.340 1.00 83.69 103 VAL A N 1
ATOM 863 C CA . VAL A 1 103 ? -8.137 -13.886 -11.571 1.00 83.69 103 VAL A CA 1
ATOM 864 C C . VAL A 1 103 ? -9.025 -12.925 -12.377 1.00 83.69 103 VAL A C 1
ATOM 866 O O . VAL A 1 103 ? -10.224 -12.854 -12.138 1.00 83.69 103 VAL A O 1
ATOM 869 N N . LEU A 1 104 ? -8.466 -12.209 -13.358 1.00 86.12 104 LEU A N 1
ATOM 870 C CA . LEU A 1 104 ? -9.203 -11.270 -14.214 1.00 86.12 104 LEU A CA 1
ATOM 871 C C . LEU A 1 104 ? -9.666 -11.909 -15.535 1.00 86.12 104 LEU A C 1
ATOM 873 O O . LEU A 1 104 ? -9.999 -11.192 -16.478 1.00 86.12 104 LEU A O 1
ATOM 877 N N . GLY A 1 105 ? -9.640 -13.242 -15.642 1.00 88.62 105 GLY A N 1
ATOM 878 C CA . GLY A 1 105 ? -9.936 -13.946 -16.891 1.00 88.62 105 GLY A CA 1
ATOM 879 C C . GLY A 1 105 ? -8.845 -13.749 -17.944 1.00 88.62 105 GLY A C 1
ATOM 880 O O . GLY A 1 105 ? -9.152 -13.570 -19.118 1.00 88.62 105 GLY A O 1
ATOM 881 N N . TYR A 1 106 ? -7.579 -13.727 -17.512 1.00 89.88 106 TYR A N 1
ATOM 882 C CA . TYR A 1 106 ? -6.404 -13.465 -18.354 1.00 89.88 106 TYR A CA 1
ATOM 883 C C . TYR A 1 106 ? -6.417 -12.092 -19.043 1.00 89.88 106 TYR A C 1
ATOM 885 O O . TYR A 1 106 ? -5.748 -11.877 -20.050 1.00 89.88 106 TYR A O 1
ATOM 893 N N . LEU A 1 107 ? -7.130 -11.125 -18.465 1.00 89.38 107 LEU A N 1
ATOM 894 C CA . LEU A 1 107 ? -7.083 -9.728 -18.883 1.00 89.38 107 LEU A CA 1
ATOM 895 C C . LEU A 1 107 ? -6.013 -8.960 -18.102 1.00 89.38 107 LEU A C 1
ATOM 897 O O . LEU A 1 107 ? -5.701 -9.283 -16.950 1.00 89.38 107 LEU A O 1
ATOM 901 N N . SER A 1 108 ? -5.470 -7.909 -18.722 1.00 90.75 108 SER A N 1
ATOM 902 C CA . SER A 1 108 ? -4.684 -6.916 -17.990 1.00 90.75 108 SER A CA 1
ATOM 903 C C . SER A 1 108 ? -5.591 -6.045 -17.116 1.00 90.75 108 SER A C 1
ATOM 905 O O . SER A 1 108 ? -6.775 -5.885 -17.440 1.00 90.75 108 SER A O 1
ATOM 907 N N . PRO A 1 109 ? -5.078 -5.441 -16.028 1.00 90.12 109 PRO A N 1
ATOM 908 C CA . PRO A 1 109 ? -5.880 -4.583 -15.158 1.00 90.12 109 PRO A CA 1
ATOM 909 C C . PRO A 1 109 ? -6.598 -3.463 -15.922 1.00 90.12 109 PRO A C 1
ATOM 911 O O . PRO A 1 109 ? -7.763 -3.170 -15.652 1.00 90.12 109 PRO A O 1
ATOM 914 N N . PHE A 1 110 ? -5.936 -2.871 -16.920 1.00 91.75 110 PHE A N 1
ATOM 915 C CA . PHE A 1 110 ? -6.525 -1.854 -17.787 1.00 91.75 110 PHE A CA 1
ATOM 916 C C . PHE A 1 110 ? -7.641 -2.419 -18.674 1.00 91.75 110 PHE A C 1
ATOM 918 O O . PHE A 1 110 ? -8.721 -1.834 -18.746 1.00 91.75 110 PHE A O 1
ATOM 925 N N . ALA A 1 111 ? -7.418 -3.568 -19.321 1.00 89.69 111 ALA A N 1
ATOM 926 C CA . ALA A 1 111 ? -8.427 -4.200 -20.170 1.00 89.69 111 ALA A CA 1
ATOM 927 C C . ALA A 1 111 ? -9.665 -4.632 -19.368 1.00 89.69 111 ALA A C 1
ATOM 929 O O . ALA A 1 111 ? -10.792 -4.410 -19.811 1.00 89.69 111 ALA A O 1
ATOM 930 N N . TYR A 1 112 ? -9.456 -5.185 -18.171 1.00 92.38 112 TYR A N 1
ATOM 931 C CA . TYR A 1 112 ? -10.521 -5.563 -17.246 1.00 92.38 112 TYR A CA 1
ATOM 932 C C . TYR A 1 112 ? -11.353 -4.350 -16.811 1.00 92.38 112 TYR A C 1
ATOM 934 O O . TYR A 1 112 ? -12.578 -4.370 -16.928 1.00 92.38 112 TYR A O 1
ATOM 942 N N . ARG A 1 113 ? -10.701 -3.256 -16.382 1.00 90.50 113 ARG A N 1
ATOM 943 C CA . ARG A 1 113 ? -11.399 -2.008 -16.027 1.00 90.50 113 ARG A CA 1
ATOM 944 C C . ARG A 1 113 ? -12.198 -1.456 -17.200 1.00 90.50 113 ARG A C 1
ATOM 946 O O . ARG A 1 113 ? -13.366 -1.148 -17.018 1.00 90.50 113 ARG A O 1
ATOM 953 N N . ARG A 1 114 ? -11.617 -1.398 -18.401 1.00 90.88 114 ARG A N 1
ATOM 954 C CA . ARG A 1 114 ? -12.313 -0.909 -19.602 1.00 90.88 114 ARG A CA 1
ATOM 955 C C . ARG A 1 114 ? -13.541 -1.755 -19.951 1.00 90.88 114 ARG A C 1
ATOM 957 O O . ARG A 1 114 ? -14.561 -1.199 -20.334 1.00 90.88 114 ARG A O 1
ATOM 964 N N . LYS A 1 115 ? -13.453 -3.083 -19.808 1.00 89.69 115 LYS A N 1
ATOM 965 C CA . LYS A 1 115 ? -14.579 -4.001 -20.042 1.00 89.69 115 LYS A CA 1
ATOM 966 C C . LYS A 1 115 ? -15.730 -3.757 -19.059 1.00 89.69 115 LYS A C 1
ATOM 968 O O . LYS A 1 115 ? -16.880 -3.780 -19.474 1.00 89.69 115 LYS A O 1
ATOM 973 N N . ASN A 1 116 ? -15.419 -3.497 -17.789 1.00 85.31 116 ASN A N 1
ATOM 974 C CA . ASN A 1 116 ? -16.429 -3.334 -16.739 1.00 85.31 116 ASN A CA 1
ATOM 975 C C . ASN A 1 116 ? -16.957 -1.896 -16.605 1.00 85.31 116 ASN A C 1
ATOM 977 O O . ASN A 1 116 ? -18.095 -1.705 -16.202 1.00 85.31 116 ASN A O 1
ATOM 981 N N . GLN A 1 117 ? -16.178 -0.884 -16.993 1.00 69.56 117 GLN A N 1
ATOM 982 C CA . GLN A 1 117 ? -16.620 0.518 -17.031 1.00 69.56 117 GLN A CA 1
ATOM 983 C C . GLN A 1 117 ? -17.603 0.805 -18.177 1.00 69.56 117 GLN A C 1
ATOM 985 O O . GLN A 1 117 ? -18.293 1.815 -18.147 1.00 69.56 117 GLN A O 1
ATOM 990 N N . GLY A 1 118 ? -17.710 -0.089 -19.165 1.00 55.97 118 GLY A N 1
ATOM 991 C CA . GLY A 1 118 ? -18.745 -0.024 -20.202 1.00 55.97 118 GLY A CA 1
ATOM 992 C C . GLY A 1 118 ? -20.136 -0.501 -19.756 1.00 55.97 118 GLY A C 1
ATOM 993 O O . GLY A 1 118 ? -21.032 -0.524 -20.589 1.00 55.97 118 GLY A O 1
ATOM 994 N N . GLY A 1 119 ? -20.314 -0.912 -18.491 1.00 47.56 119 GLY A N 1
ATOM 995 C CA . GLY A 1 119 ? -21.581 -1.429 -17.948 1.00 47.56 119 GLY A CA 1
ATOM 996 C C . GLY A 1 119 ? -22.278 -0.535 -16.912 1.00 47.56 119 GLY A C 1
ATOM 997 O O . GLY A 1 119 ? -23.368 -0.881 -16.478 1.00 47.56 119 GLY A O 1
ATOM 998 N N . GLU A 1 120 ? -21.681 0.595 -16.517 1.00 40.72 120 GLU A N 1
ATOM 999 C CA . GLU A 1 120 ? -22.260 1.559 -15.553 1.00 40.72 120 GLU A CA 1
ATOM 1000 C C . GLU A 1 120 ? -22.776 2.848 -16.226 1.00 40.72 120 GLU A C 1
ATOM 1002 O O . GLU A 1 120 ? -23.054 3.843 -15.562 1.00 40.72 120 GLU A O 1
ATOM 1007 N N . ALA A 1 121 ? -22.928 2.834 -17.553 1.00 39.75 121 ALA A N 1
ATOM 1008 C CA . ALA A 1 121 ? -23.581 3.892 -18.321 1.00 39.75 121 ALA A CA 1
ATOM 1009 C C . ALA A 1 121 ? -24.765 3.316 -19.119 1.00 39.75 121 ALA A C 1
ATOM 1011 O O . ALA A 1 121 ? -24.720 3.254 -2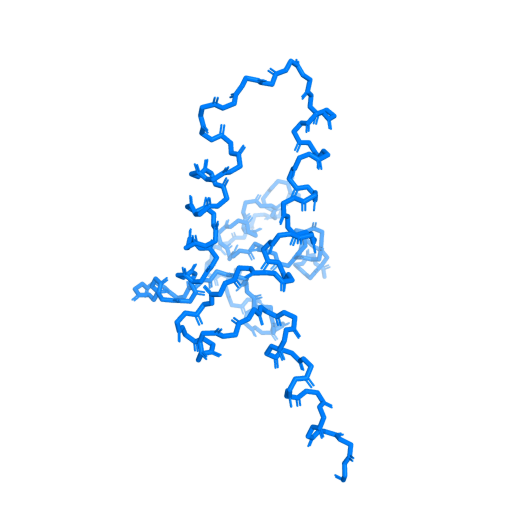0.347 1.00 39.75 121 ALA A O 1
ATOM 1012 N N . ALA A 1 122 ? -25.791 2.850 -18.405 1.00 32.59 122 ALA A N 1
ATOM 1013 C CA . ALA A 1 122 ? -27.138 2.597 -18.917 1.00 32.59 122 ALA A CA 1
ATOM 1014 C C . ALA A 1 122 ? -28.151 2.774 -17.781 1.00 32.59 122 ALA A C 1
ATOM 1016 O O . ALA A 1 122 ? -27.902 2.205 -16.694 1.00 32.59 122 ALA A O 1
#

Sequence (122 aa):
MKIETLFSESRRTYGYRKMQRALAQSGTEISVYRVRKMMRENGIISSMSRPGCPYDNTCAESFFVTIKKECIYRRRYVTMEEVRRDMFSYVELFYNRKHMHSVLGYLSPFAYRRKNQGGEAA

Solvent-accessible surface area (backbone atoms only — not comparable to full-atom values): 7170 Å² total; per-residue (Å²): 134,66,64,67,55,52,33,55,76,50,70,44,46,57,43,42,70,55,45,30,52,53,34,38,76,73,75,42,84,59,57,54,68,58,41,45,48,50,32,59,77,70,70,56,70,40,74,64,66,60,92,93,41,67,69,81,49,44,67,60,51,51,49,54,52,48,48,42,60,73,68,47,53,96,59,87,75,93,49,70,67,57,50,53,51,50,53,48,48,42,46,63,65,37,44,35,57,63,41,61,33,73,94,58,73,58,29,16,59,48,56,43,49,58,64,58,63,70,69,80,78,122

pLDDT: mean 86.44, std 10.8, range [32.59, 95.94]

Foldseek 3Di:
DPQVVVCVVVVLADDLVVSQVVCVVVVHHDDSVVSNVVCVVVVRDHPDDDVVCCVVCVVVVVVVVVCCVPQPPPDDDPDPVVVVVSSVCCVPVPQQQPQFDVVLVRDHVVRSCVVCVVPPPD

Mean predicted aligned error: 8.42 Å